Protein AF-A0A812SU35-F1 (afdb_monomer_lite)

Radius of gyration: 17.29 Å; chains: 1; bounding box: 35×30×49 Å

Structure (mmCIF, N/CA/C/O backbone):
data_AF-A0A812SU35-F1
#
_entry.id   AF-A0A812SU35-F1
#
loop_
_atom_site.group_PDB
_atom_site.id
_atom_site.type_symbol
_atom_site.label_atom_id
_atom_site.label_alt_id
_atom_site.label_comp_id
_atom_site.label_asym_id
_atom_site.label_entity_id
_atom_site.label_seq_id
_atom_site.pdbx_PDB_ins_code
_atom_site.Cartn_x
_atom_site.Cartn_y
_atom_site.Cartn_z
_atom_site.occupancy
_atom_site.B_iso_or_equiv
_atom_site.auth_seq_id
_atom_site.auth_comp_id
_atom_site.auth_asym_id
_atom_site.auth_atom_id
_atom_site.pdbx_PDB_model_num
ATOM 1 N N . MET A 1 1 ? 8.365 11.065 6.608 1.00 73.19 1 MET A N 1
ATOM 2 C CA . MET A 1 1 ? 7.069 11.215 5.899 1.00 73.19 1 MET A CA 1
ATOM 3 C C . MET A 1 1 ? 6.123 10.047 6.189 1.00 73.19 1 MET A C 1
ATOM 5 O O . MET A 1 1 ? 5.014 10.300 6.638 1.00 73.19 1 MET A O 1
ATOM 9 N N . LEU A 1 2 ? 6.554 8.788 6.020 1.00 82.56 2 LEU A N 1
ATOM 10 C CA . LEU A 1 2 ? 5.723 7.602 6.292 1.00 82.56 2 LEU A CA 1
ATOM 11 C C . LEU A 1 2 ? 5.254 7.487 7.757 1.00 82.56 2 LEU A C 1
ATOM 13 O O . LEU A 1 2 ? 4.087 7.204 7.999 1.00 82.56 2 LEU A O 1
ATOM 17 N N . ASP A 1 3 ? 6.120 7.783 8.733 1.00 84.38 3 ASP A N 1
ATOM 18 C CA . ASP A 1 3 ? 5.733 7.778 10.155 1.00 84.38 3 ASP A CA 1
ATOM 19 C C . ASP A 1 3 ? 4.624 8.795 10.465 1.00 84.38 3 ASP A C 1
ATOM 21 O O . ASP A 1 3 ? 3.678 8.484 11.184 1.00 84.38 3 ASP A O 1
ATOM 25 N N . ALA A 1 4 ? 4.710 9.995 9.879 1.00 86.88 4 ALA A N 1
ATOM 26 C CA . ALA A 1 4 ? 3.697 11.035 10.037 1.00 86.88 4 ALA A CA 1
ATOM 27 C C . ALA A 1 4 ? 2.356 10.617 9.412 1.00 86.88 4 ALA A C 1
ATOM 29 O O . ALA A 1 4 ? 1.307 10.835 10.013 1.00 86.88 4 ALA A O 1
ATOM 30 N N . LEU A 1 5 ? 2.390 9.955 8.248 1.00 87.06 5 LEU A N 1
ATOM 31 C CA . LEU A 1 5 ? 1.199 9.380 7.621 1.00 87.06 5 LEU A CA 1
ATOM 32 C C . LEU A 1 5 ? 0.553 8.322 8.529 1.00 87.06 5 LEU A C 1
ATOM 34 O O . LEU A 1 5 ? -0.646 8.387 8.786 1.00 87.06 5 LEU A O 1
ATOM 38 N N . ILE A 1 6 ? 1.344 7.389 9.065 1.00 87.62 6 ILE A N 1
ATOM 39 C CA . ILE A 1 6 ? 0.858 6.329 9.962 1.00 87.62 6 ILE A CA 1
ATOM 40 C C . ILE A 1 6 ? 0.259 6.918 11.243 1.00 87.62 6 ILE A C 1
ATOM 42 O O . ILE A 1 6 ? -0.819 6.498 11.666 1.00 87.62 6 ILE A O 1
ATOM 46 N N . ALA A 1 7 ? 0.918 7.906 11.850 1.00 89.12 7 ALA A N 1
ATOM 47 C CA . ALA A 1 7 ? 0.398 8.596 13.028 1.00 89.12 7 ALA A CA 1
ATOM 48 C C . ALA A 1 7 ? -0.930 9.318 12.728 1.00 89.12 7 ALA A C 1
ATOM 50 O O . ALA A 1 7 ? -1.885 9.218 13.507 1.00 89.12 7 ALA A O 1
ATOM 51 N N . GLY A 1 8 ? -1.018 9.982 11.571 1.00 90.38 8 GLY A N 1
ATOM 52 C CA . GLY A 1 8 ? -2.235 10.641 11.101 1.00 90.38 8 GLY A CA 1
ATOM 53 C C . GLY A 1 8 ? -3.391 9.663 10.892 1.00 90.38 8 GLY A C 1
ATOM 54 O O . GLY A 1 8 ? -4.500 9.923 11.352 1.00 90.38 8 GLY A O 1
ATOM 55 N N . ILE A 1 9 ? -3.129 8.506 10.278 1.00 89.69 9 ILE A N 1
ATOM 56 C CA . ILE A 1 9 ? -4.130 7.449 10.069 1.00 89.69 9 ILE A CA 1
ATOM 57 C C . ILE A 1 9 ? -4.641 6.907 11.395 1.00 89.69 9 ILE A C 1
ATOM 59 O O . ILE A 1 9 ? -5.850 6.800 11.571 1.00 89.69 9 ILE A O 1
ATOM 63 N N . LYS A 1 10 ? -3.743 6.590 12.335 1.00 88.81 10 LYS A N 1
ATOM 64 C CA . LYS A 1 10 ? -4.141 6.106 13.663 1.00 88.81 10 LYS A CA 1
ATOM 65 C C . LYS A 1 10 ? -5.061 7.107 14.351 1.00 88.81 10 LYS A C 1
ATOM 67 O O . LYS A 1 10 ? -6.135 6.731 14.796 1.00 88.81 10 LYS A O 1
ATOM 72 N N . THR A 1 11 ? -4.675 8.382 14.340 1.00 93.19 11 THR A N 1
ATOM 73 C CA . THR A 1 11 ? -5.487 9.471 14.902 1.00 93.19 11 THR A CA 1
ATOM 74 C C . THR A 1 11 ? -6.846 9.584 14.212 1.00 93.19 11 THR A C 1
ATOM 76 O O . THR A 1 11 ? -7.864 9.790 14.865 1.00 93.19 11 THR A O 1
ATOM 79 N N . TYR A 1 12 ? -6.883 9.461 12.885 1.00 92.19 12 TYR A N 1
ATOM 80 C CA . TYR A 1 12 ? -8.120 9.531 12.115 1.00 92.19 12 TYR A CA 1
ATOM 81 C C . TYR A 1 12 ? -9.059 8.357 12.420 1.00 92.19 12 TYR A C 1
ATOM 83 O O . TYR A 1 12 ? -10.241 8.572 12.674 1.00 92.19 12 TYR A O 1
ATOM 91 N N . LEU A 1 13 ? -8.536 7.129 12.433 1.00 91.81 13 LEU A N 1
ATOM 92 C CA . LEU A 1 13 ? -9.316 5.930 12.735 1.00 91.81 13 LEU A CA 1
ATOM 93 C C . LEU A 1 13 ? -9.845 5.957 14.169 1.00 91.81 13 LEU A C 1
ATOM 95 O O . LEU A 1 13 ? -11.014 5.655 14.385 1.00 91.81 13 LEU A O 1
ATOM 99 N N . ASP A 1 14 ? -9.018 6.371 15.126 1.00 92.75 14 ASP A N 1
ATOM 100 C CA . ASP A 1 14 ? -9.413 6.501 16.529 1.00 92.75 14 ASP A CA 1
ATOM 101 C C . ASP A 1 14 ? -10.564 7.504 16.693 1.00 92.75 14 ASP A C 1
ATOM 103 O O . ASP A 1 14 ? -11.567 7.211 17.334 1.00 92.75 14 ASP A O 1
ATOM 107 N N . ARG A 1 15 ? -10.511 8.643 15.992 1.00 93.88 15 ARG A N 1
ATOM 108 C CA . ARG A 1 15 ? -11.616 9.620 15.981 1.00 93.88 15 ARG A CA 1
ATOM 109 C C . ARG A 1 15 ? -12.903 9.089 15.353 1.00 93.88 15 ARG A C 1
ATOM 111 O O . ARG A 1 15 ? -13.982 9.495 15.769 1.00 93.88 15 ARG A O 1
ATOM 118 N N . MET A 1 16 ? -12.798 8.247 14.327 1.00 93.12 16 MET A N 1
ATOM 119 C CA . MET A 1 16 ? -13.957 7.737 13.587 1.00 93.12 16 MET A CA 1
ATOM 120 C C . MET A 1 16 ? -14.639 6.559 14.285 1.00 93.12 16 MET A C 1
ATOM 122 O O . MET A 1 16 ? -15.860 6.443 14.227 1.00 93.12 16 MET A O 1
ATOM 126 N N . PHE A 1 17 ? -13.858 5.674 14.904 1.00 91.94 17 PHE A N 1
ATOM 127 C CA . PHE A 1 17 ? -14.343 4.399 15.439 1.00 91.94 17 PHE A CA 1
ATOM 128 C C . PHE A 1 17 ? -14.254 4.307 16.968 1.00 91.94 17 PHE A C 1
ATOM 130 O O . PHE A 1 17 ? -14.952 3.483 17.558 1.00 91.94 17 PHE A O 1
ATOM 137 N N . GLY A 1 18 ? -13.438 5.142 17.619 1.00 91.44 18 GLY A N 1
ATOM 138 C CA . GLY A 1 18 ? -13.261 5.161 19.072 1.00 91.44 18 GLY A CA 1
ATOM 139 C C . GLY A 1 18 ? -12.939 3.778 19.634 1.00 91.44 18 GLY A C 1
ATOM 140 O O . GLY A 1 18 ? -12.128 3.035 19.083 1.00 91.44 18 GLY A O 1
ATOM 141 N N . GLU A 1 19 ? -13.643 3.395 20.698 1.00 90.19 19 GLU A N 1
ATOM 142 C CA . GLU A 1 19 ? -13.477 2.094 21.361 1.00 90.19 19 GLU A CA 1
ATOM 143 C C . GLU A 1 19 ? -13.714 0.897 20.426 1.00 90.19 19 GLU A C 1
ATOM 145 O O . GLU A 1 19 ? -13.082 -0.149 20.589 1.00 90.19 19 GLU A O 1
ATOM 150 N N . ALA A 1 20 ? -14.559 1.046 19.397 1.00 89.12 20 ALA A N 1
ATOM 151 C CA . ALA A 1 20 ? -14.819 -0.026 18.437 1.00 89.12 20 ALA A CA 1
ATOM 152 C C . ALA A 1 20 ? -13.584 -0.366 17.585 1.00 89.12 20 ALA A C 1
ATOM 154 O O . ALA A 1 20 ? -13.499 -1.470 17.045 1.00 89.12 20 ALA A O 1
ATOM 155 N N . LEU A 1 21 ? -12.607 0.5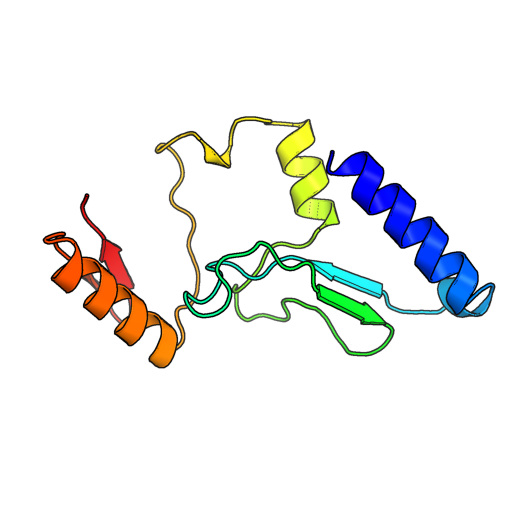45 17.488 1.00 90.56 21 LEU A N 1
ATOM 156 C CA . LEU A 1 21 ? -11.364 0.303 16.761 1.00 90.56 21 LEU A CA 1
ATO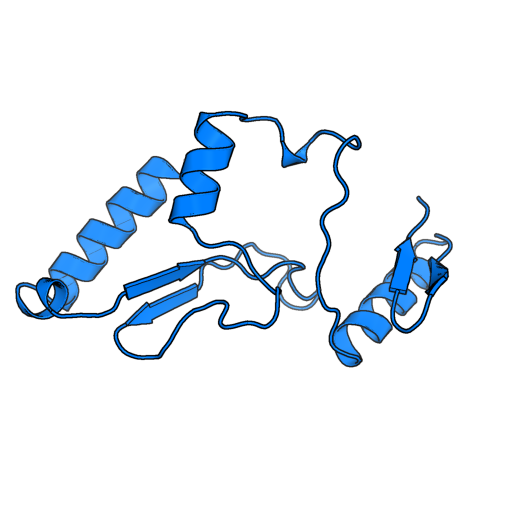M 157 C C . LEU A 1 21 ? -10.534 -0.819 17.393 1.00 90.56 21 LEU A C 1
ATOM 159 O O . LEU A 1 21 ? -9.896 -1.575 16.668 1.00 90.56 21 LEU A O 1
ATOM 163 N N . ALA A 1 22 ? -10.558 -0.954 18.723 1.00 87.75 22 ALA A N 1
ATOM 164 C CA . ALA A 1 22 ? -9.760 -1.953 19.438 1.00 87.75 22 ALA A CA 1
ATOM 165 C C . ALA A 1 22 ? -10.162 -3.395 19.085 1.00 87.75 22 ALA A C 1
ATOM 167 O O . ALA A 1 22 ? -9.324 -4.294 19.097 1.00 87.75 22 ALA A O 1
ATOM 168 N N . ALA A 1 23 ? -11.436 -3.605 18.747 1.00 88.94 23 ALA A N 1
ATOM 169 C CA . ALA A 1 23 ? -11.962 -4.889 18.292 1.00 88.94 23 ALA A CA 1
ATOM 170 C C . ALA A 1 23 ? -11.963 -5.030 16.758 1.00 88.94 23 ALA A C 1
ATOM 172 O O . ALA A 1 23 ? -12.336 -6.082 16.239 1.00 88.94 23 ALA A O 1
ATOM 173 N N . ALA A 1 24 ? -11.586 -3.981 16.021 1.00 88.75 24 ALA A N 1
ATOM 174 C CA . ALA A 1 24 ? -11.648 -3.975 14.570 1.00 88.75 24 ALA A CA 1
ATOM 175 C C . ALA A 1 24 ? -10.397 -4.596 13.938 1.00 88.75 24 ALA A C 1
ATOM 177 O O . ALA A 1 24 ? -9.260 -4.327 14.328 1.00 88.75 24 ALA A O 1
ATOM 178 N N . HIS A 1 25 ? -10.607 -5.369 12.877 1.00 89.62 25 HIS A N 1
ATOM 179 C CA . HIS A 1 25 ? -9.529 -5.814 12.009 1.00 89.62 25 HIS A CA 1
ATOM 180 C C . HIS A 1 25 ? -9.197 -4.708 11.002 1.00 89.62 25 HIS A C 1
ATOM 182 O O . HIS A 1 25 ? -9.979 -4.446 10.082 1.00 89.62 25 HIS A O 1
ATOM 188 N N . VAL A 1 26 ? -8.043 -4.060 11.175 1.00 88.12 26 VAL A N 1
ATOM 189 C CA . VAL A 1 26 ? -7.564 -2.993 10.289 1.00 88.12 26 VAL A CA 1
ATOM 190 C C . VAL A 1 26 ? -6.431 -3.511 9.413 1.00 88.12 26 VAL A C 1
ATOM 192 O O . VAL A 1 26 ? -5.388 -3.917 9.916 1.00 88.12 26 VAL A O 1
ATOM 195 N N . SER A 1 27 ? -6.617 -3.424 8.099 1.00 88.38 27 SER A N 1
ATOM 196 C CA . SER A 1 27 ? -5.607 -3.764 7.097 1.00 88.38 27 SER A CA 1
ATOM 197 C C . SER A 1 27 ? -5.297 -2.538 6.251 1.00 88.38 27 SER A C 1
ATOM 199 O O . SER A 1 27 ? -6.213 -1.844 5.802 1.00 88.38 27 SER A O 1
ATOM 201 N N . ALA A 1 28 ? -4.018 -2.237 6.038 1.00 89.00 28 ALA A N 1
ATOM 202 C CA . ALA A 1 28 ? -3.602 -1.068 5.275 1.00 89.00 28 ALA A CA 1
ATOM 203 C C . ALA A 1 28 ? -2.395 -1.388 4.396 1.00 89.00 28 ALA A C 1
ATOM 205 O O . ALA A 1 28 ? -1.450 -2.039 4.835 1.00 89.00 28 ALA A O 1
ATOM 206 N N . GLY A 1 29 ? -2.394 -0.899 3.160 1.00 88.50 29 GLY A N 1
ATOM 207 C CA . GLY A 1 29 ? -1.299 -1.176 2.240 1.00 88.50 29 GLY A CA 1
ATOM 208 C C . GLY A 1 29 ? -1.407 -0.448 0.912 1.00 88.50 29 GLY A C 1
ATOM 209 O O . GLY A 1 29 ? -2.381 0.254 0.627 1.00 88.50 29 GLY A O 1
ATOM 210 N N . PHE A 1 30 ? -0.376 -0.630 0.099 1.00 83.94 30 PHE A N 1
ATOM 211 C CA . PHE A 1 30 ? -0.273 -0.064 -1.240 1.00 83.94 30 PHE A CA 1
ATOM 212 C C . PHE A 1 30 ? -0.337 -1.176 -2.276 1.00 83.94 30 PHE A C 1
ATOM 214 O O . PHE A 1 30 ? 0.291 -2.218 -2.104 1.00 83.94 30 PHE A O 1
ATOM 221 N N . HIS A 1 31 ? -1.026 -0.944 -3.389 1.00 79.81 31 HIS A N 1
ATOM 222 C CA . HIS A 1 31 ? -0.938 -1.852 -4.527 1.00 79.81 31 HIS A CA 1
ATOM 223 C C . HIS A 1 31 ? 0.349 -1.607 -5.312 1.00 79.81 31 HIS A C 1
ATOM 225 O O . HIS A 1 31 ? 0.661 -0.470 -5.666 1.00 79.81 31 HIS A O 1
ATOM 231 N N . TYR A 1 32 ? 1.042 -2.691 -5.654 1.00 75.06 32 TYR A N 1
ATOM 232 C CA . TYR A 1 32 ? 2.161 -2.673 -6.586 1.00 75.06 32 TYR A CA 1
ATOM 233 C C . TYR A 1 32 ? 1.948 -3.719 -7.699 1.00 75.06 32 TYR A C 1
ATOM 235 O O . TYR A 1 32 ? 1.534 -4.839 -7.393 1.00 75.06 32 TYR A O 1
ATOM 243 N N . PRO A 1 33 ? 2.194 -3.372 -8.978 1.00 71.44 33 PRO A N 1
ATOM 244 C CA . PRO A 1 33 ? 2.398 -2.016 -9.473 1.00 71.44 33 PRO A CA 1
ATOM 245 C C . PRO A 1 33 ? 1.086 -1.226 -9.422 1.00 71.44 33 PRO A C 1
ATOM 247 O O . PRO A 1 33 ? -0.019 -1.776 -9.567 1.00 71.44 33 PRO A O 1
ATOM 250 N N . VAL A 1 34 ? 1.216 0.088 -9.246 1.00 71.06 34 VAL A N 1
ATOM 251 C CA . VAL A 1 34 ? 0.084 1.004 -9.377 1.00 71.06 34 VAL A CA 1
ATOM 252 C C . VAL A 1 34 ? -0.367 0.989 -10.840 1.00 71.06 34 VAL A C 1
ATOM 254 O O . VAL A 1 34 ? 0.453 1.007 -11.758 1.00 71.06 34 VAL A O 1
ATOM 257 N N . ARG A 1 35 ? -1.680 0.883 -11.086 1.00 68.25 35 ARG A N 1
ATOM 258 C CA . ARG A 1 35 ? -2.189 0.887 -12.467 1.00 68.25 35 ARG A CA 1
ATOM 259 C C . ARG A 1 35 ? -1.876 2.244 -13.110 1.00 68.25 35 ARG A C 1
ATOM 261 O O . ARG A 1 35 ? -2.074 3.252 -12.443 1.00 68.25 35 ARG A O 1
ATOM 268 N N . PRO A 1 36 ? -1.540 2.301 -14.411 1.00 61.22 36 PRO A N 1
ATOM 269 C CA . PRO A 1 36 ? -1.243 3.567 -15.091 1.00 61.22 36 PRO A CA 1
ATOM 270 C C . PRO A 1 36 ? -2.356 4.625 -15.011 1.00 61.22 36 PRO A C 1
ATOM 272 O O . PRO A 1 36 ? -2.087 5.812 -15.126 1.00 61.22 36 PRO A O 1
ATOM 275 N N . GLN A 1 37 ? -3.609 4.199 -14.815 1.00 61.72 37 GLN A N 1
ATOM 276 C CA . GLN A 1 37 ? -4.777 5.079 -14.650 1.00 61.72 37 GLN A CA 1
ATOM 277 C C . GLN A 1 37 ? -4.754 5.875 -13.338 1.00 61.72 37 GLN A C 1
ATOM 279 O O . GLN A 1 37 ? -5.422 6.897 -13.224 1.00 61.72 37 GLN A O 1
ATOM 284 N N . TYR A 1 38 ? -4.001 5.390 -12.356 1.00 65.31 38 TYR A N 1
ATOM 285 C CA . TYR A 1 38 ? -3.813 5.998 -11.054 1.00 65.31 38 TYR A CA 1
ATOM 286 C C . TYR A 1 38 ? -2.334 6.377 -10.966 1.00 65.31 38 TYR A C 1
ATOM 288 O O . TYR A 1 38 ? -1.520 5.643 -10.425 1.00 65.31 38 TYR A O 1
ATOM 296 N N . SER A 1 39 ? -1.935 7.489 -11.577 1.00 59.41 39 SER A N 1
ATOM 297 C CA . SER A 1 39 ? -0.529 7.927 -11.604 1.00 59.41 39 SER A CA 1
ATOM 298 C C . SER A 1 39 ? -0.048 8.508 -10.264 1.00 59.41 39 SER A C 1
ATOM 300 O O . SER A 1 39 ? 0.905 9.282 -10.223 1.00 59.41 39 SER A O 1
ATOM 302 N N . THR A 1 40 ? -0.718 8.171 -9.164 1.00 73.75 40 THR A N 1
ATOM 303 C CA . THR A 1 40 ? -0.437 8.643 -7.811 1.00 73.75 40 THR A CA 1
ATOM 304 C C . THR A 1 40 ? -0.426 7.469 -6.838 1.00 73.75 40 THR A C 1
ATOM 306 O O . THR A 1 40 ? -1.110 6.462 -7.016 1.00 73.75 40 THR A O 1
ATOM 309 N N . LEU A 1 41 ? 0.399 7.574 -5.797 1.00 78.25 41 LEU A N 1
ATOM 310 C CA . LEU A 1 41 ? 0.459 6.567 -4.746 1.00 78.25 41 LEU A CA 1
ATOM 311 C C . LEU A 1 41 ? -0.842 6.605 -3.931 1.00 78.25 41 LEU A C 1
ATOM 313 O O . LEU A 1 41 ? -1.165 7.625 -3.323 1.00 78.25 41 LEU A O 1
ATOM 317 N N . HIS A 1 42 ? -1.565 5.487 -3.891 1.00 83.50 42 HIS A N 1
ATOM 318 C CA . HIS A 1 42 ? -2.800 5.354 -3.121 1.00 83.50 42 HIS A CA 1
ATOM 319 C C . HIS A 1 42 ? -2.618 4.368 -1.976 1.00 83.50 42 HIS A C 1
ATOM 321 O O . HIS A 1 42 ? -2.326 3.193 -2.202 1.00 83.50 42 HIS A O 1
ATOM 327 N N . LEU A 1 43 ? -2.845 4.843 -0.754 1.00 87.19 43 LEU A N 1
ATOM 328 C CA . LEU A 1 43 ? -2.993 3.976 0.403 1.00 87.19 43 LEU A CA 1
ATOM 329 C C . LEU A 1 43 ? -4.431 3.458 0.463 1.00 87.19 43 LEU A C 1
ATOM 331 O O . LEU A 1 43 ? -5.372 4.251 0.525 1.00 87.19 43 LEU A O 1
ATOM 335 N N . GLN A 1 44 ? -4.597 2.139 0.500 1.00 87.88 44 GLN A N 1
ATOM 336 C CA . GLN A 1 44 ? -5.876 1.524 0.826 1.00 87.88 44 GLN A CA 1
ATOM 337 C C . GLN A 1 44 ? -5.904 1.175 2.315 1.00 87.88 44 GLN A C 1
ATOM 339 O O . GLN A 1 44 ? -4.943 0.618 2.840 1.00 87.88 44 GLN A O 1
ATOM 344 N N . ILE A 1 45 ? -7.015 1.490 2.981 1.00 89.62 45 ILE A N 1
ATOM 345 C CA . ILE A 1 45 ? -7.296 1.106 4.367 1.00 89.62 45 ILE A CA 1
ATOM 346 C C . ILE A 1 45 ? -8.626 0.356 4.367 1.00 89.62 45 ILE A C 1
ATOM 348 O O . ILE A 1 45 ? -9.600 0.812 3.766 1.00 89.62 45 ILE A O 1
ATOM 352 N N . ARG A 1 46 ? -8.661 -0.800 5.022 1.00 89.25 46 ARG A N 1
ATOM 353 C CA . ARG A 1 46 ? -9.842 -1.647 5.190 1.00 89.25 46 ARG A CA 1
ATOM 354 C C . ARG A 1 46 ? -10.072 -1.890 6.671 1.00 89.25 46 ARG A C 1
ATOM 356 O O . ARG A 1 46 ? -9.132 -2.188 7.399 1.00 89.25 46 ARG A O 1
ATOM 363 N N . VAL A 1 47 ? -11.326 -1.784 7.092 1.00 89.56 47 VAL A N 1
ATOM 364 C CA . VAL A 1 47 ? -11.767 -2.053 8.464 1.00 89.56 47 VAL A CA 1
ATOM 365 C C . VAL A 1 47 ? -12.842 -3.127 8.380 1.00 89.56 47 VAL A C 1
ATOM 367 O O . VAL A 1 47 ? -13.851 -2.919 7.711 1.00 89.56 47 VAL A O 1
ATOM 370 N N . ASN A 1 48 ? -12.602 -4.291 8.986 1.00 89.50 48 ASN A N 1
ATOM 371 C CA . ASN A 1 48 ? -13.504 -5.453 8.959 1.00 89.50 48 ASN A CA 1
ATOM 372 C C . ASN A 1 48 ? -13.911 -5.919 7.540 1.00 89.50 48 ASN A C 1
ATOM 374 O O . ASN A 1 48 ? -14.961 -6.525 7.357 1.00 89.50 48 ASN A O 1
ATOM 378 N N . ALA A 1 49 ? -13.078 -5.644 6.529 1.00 87.69 49 ALA A N 1
ATOM 379 C CA . ALA A 1 49 ? -13.377 -5.883 5.110 1.00 87.69 49 ALA A CA 1
ATOM 380 C C . ALA A 1 49 ? -12.298 -6.731 4.401 1.00 87.69 49 ALA A C 1
ATOM 382 O O . ALA A 1 49 ? -12.022 -6.559 3.209 1.00 87.69 49 ALA A O 1
ATOM 383 N N . GLY A 1 50 ? -11.663 -7.632 5.158 1.00 84.62 50 GLY A N 1
ATOM 384 C CA . GLY A 1 50 ? -10.527 -8.433 4.702 1.00 84.62 50 GLY A CA 1
ATOM 385 C C . GLY A 1 50 ? -9.261 -7.607 4.463 1.00 84.62 50 GLY A C 1
ATOM 386 O O . GLY A 1 50 ? -9.234 -6.393 4.687 1.00 84.62 50 GLY A O 1
ATOM 387 N N . ASP A 1 51 ? -8.203 -8.276 4.010 1.00 83.12 51 ASP A N 1
ATOM 388 C CA . ASP A 1 51 ? -6.909 -7.636 3.800 1.00 83.12 51 ASP A CA 1
ATOM 389 C C . ASP A 1 51 ? -6.821 -6.852 2.493 1.00 83.12 51 ASP A C 1
ATOM 391 O O . ASP A 1 51 ? -7.506 -7.147 1.513 1.00 83.12 51 ASP A O 1
ATOM 395 N N . VAL A 1 52 ? -5.954 -5.837 2.470 1.00 74.62 52 VAL A N 1
ATOM 396 C CA . VAL A 1 52 ? -5.623 -5.085 1.246 1.00 74.62 52 VAL A CA 1
ATOM 397 C C . VAL A 1 52 ? -4.851 -5.960 0.246 1.00 74.62 52 VAL A C 1
ATOM 399 O O . VAL A 1 52 ? -4.895 -5.689 -0.946 1.00 74.62 52 VAL A O 1
ATOM 402 N N . CYS A 1 53 ? -4.204 -7.041 0.700 1.00 69.81 53 CYS A N 1
ATOM 403 C CA . CYS A 1 53 ? -3.402 -7.943 -0.139 1.00 69.81 53 CYS A CA 1
ATOM 404 C C . CYS A 1 53 ? -3.584 -9.434 0.237 1.00 69.81 53 CYS A C 1
ATOM 406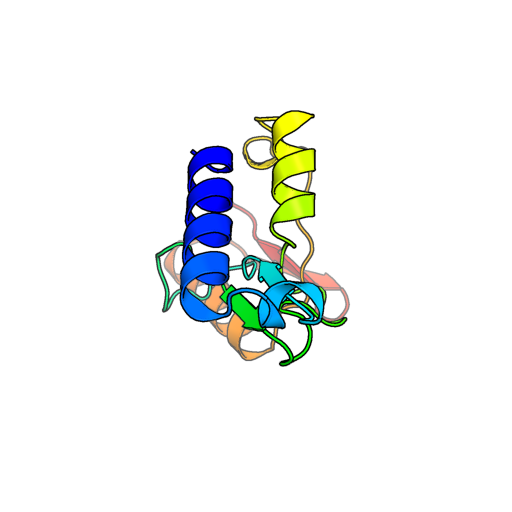 O O . CYS A 1 53 ? -2.600 -10.088 0.597 1.00 69.81 53 CYS A O 1
ATOM 408 N N . PRO A 1 54 ? -4.800 -10.008 0.212 1.00 61.81 54 PRO A N 1
ATOM 409 C CA . PRO A 1 54 ? -4.993 -11.389 0.626 1.00 61.81 54 PRO A CA 1
ATOM 410 C C . PRO A 1 54 ? -4.530 -12.324 -0.498 1.00 61.81 54 PRO A C 1
ATOM 412 O O . PRO A 1 54 ? -5.206 -12.469 -1.508 1.00 61.81 54 PRO A O 1
ATOM 415 N N . GLY A 1 55 ? -3.356 -12.937 -0.348 1.00 58.47 55 GLY A N 1
ATOM 416 C CA . GLY A 1 55 ? -2.891 -14.047 -1.194 1.00 58.47 55 GLY A CA 1
ATOM 417 C C . GLY A 1 55 ? -2.457 -13.720 -2.632 1.00 58.47 55 GLY A C 1
ATOM 418 O O . GLY A 1 55 ? -1.743 -14.522 -3.216 1.00 58.47 55 GLY A O 1
ATOM 419 N N . GLU A 1 56 ? -2.805 -12.562 -3.200 1.00 52.75 56 GLU A N 1
ATOM 420 C CA . GLU A 1 56 ? -2.555 -12.249 -4.626 1.00 52.75 56 GLU A CA 1
ATOM 421 C C . GLU A 1 56 ? -1.146 -11.702 -4.940 1.00 52.75 56 GLU A C 1
ATOM 423 O O . GLU A 1 56 ? -0.870 -11.297 -6.067 1.00 52.75 56 GLU A O 1
ATOM 428 N N . GLY A 1 57 ? -0.255 -11.580 -3.948 1.00 60.84 57 GLY A N 1
ATOM 429 C CA . GLY A 1 57 ? 1.090 -11.007 -4.144 1.00 60.84 57 GLY A CA 1
ATOM 430 C C . GLY A 1 57 ? 1.097 -9.554 -4.653 1.00 60.84 57 GLY A C 1
ATOM 431 O O . GLY A 1 57 ? 2.147 -9.017 -4.999 1.00 60.84 57 GLY A O 1
ATOM 432 N N . ARG A 1 58 ? -0.074 -8.906 -4.710 1.00 63.81 58 ARG A N 1
ATOM 433 C CA . ARG A 1 58 ? -0.281 -7.598 -5.327 1.00 63.81 58 ARG A CA 1
ATOM 434 C C . ARG A 1 58 ? -0.476 -6.518 -4.277 1.00 63.81 58 ARG A C 1
ATOM 436 O O . ARG A 1 58 ? -1.511 -5.863 -4.205 1.00 63.81 58 ARG A O 1
ATOM 443 N N . GLY A 1 59 ? 0.563 -6.309 -3.489 1.00 67.06 59 GLY A N 1
ATOM 444 C CA . GLY A 1 59 ? 0.683 -5.122 -2.668 1.00 67.06 59 GLY A CA 1
ATOM 445 C C . GLY A 1 59 ? 1.582 -5.309 -1.464 1.00 67.06 59 GLY A C 1
ATOM 446 O O . GLY A 1 59 ? 2.050 -6.404 -1.155 1.00 67.06 59 GLY A O 1
ATOM 447 N N . VAL A 1 60 ? 1.867 -4.185 -0.825 1.00 72.19 60 VAL A N 1
ATOM 448 C CA . VAL A 1 60 ? 2.795 -4.091 0.289 1.00 72.19 60 VAL A CA 1
ATOM 449 C C . VAL A 1 60 ? 2.023 -3.586 1.494 1.00 72.19 60 VAL A C 1
ATOM 451 O O . VAL A 1 60 ? 1.466 -2.486 1.470 1.00 72.19 60 VAL A O 1
ATOM 454 N N . ASP A 1 61 ? 1.988 -4.408 2.541 1.00 82.94 61 ASP A N 1
ATOM 455 C CA . ASP A 1 61 ? 1.452 -4.019 3.842 1.00 82.94 61 ASP A CA 1
ATOM 456 C C . ASP A 1 61 ? 2.194 -2.784 4.376 1.00 82.94 61 ASP A C 1
ATOM 458 O O . ASP A 1 61 ? 3.427 -2.712 4.338 1.00 82.94 61 ASP A O 1
ATOM 462 N N . LEU A 1 62 ? 1.431 -1.808 4.868 1.00 85.56 62 LEU A N 1
ATOM 463 C CA . LEU A 1 62 ? 1.939 -0.505 5.297 1.00 85.56 62 LEU A CA 1
ATOM 464 C C . LEU A 1 62 ? 2.962 -0.628 6.435 1.00 85.56 62 LEU A C 1
ATOM 466 O O . LEU A 1 62 ? 3.969 0.085 6.441 1.00 85.56 62 LEU A O 1
ATOM 470 N N . PHE A 1 63 ? 2.724 -1.525 7.392 1.00 79.38 63 PHE A N 1
ATOM 471 C CA . PHE A 1 63 ? 3.588 -1.689 8.561 1.00 79.38 63 PHE A CA 1
ATOM 472 C C . PHE A 1 63 ? 4.860 -2.465 8.211 1.00 79.38 63 PHE A C 1
ATOM 474 O O . PHE A 1 63 ? 5.952 -2.099 8.652 1.00 79.38 63 PHE A O 1
ATOM 481 N N . ARG A 1 64 ? 4.758 -3.480 7.347 1.00 81.75 64 ARG A N 1
ATOM 482 C CA . ARG A 1 64 ? 5.931 -4.161 6.776 1.00 81.75 64 ARG A CA 1
ATOM 483 C C . ARG A 1 64 ? 6.789 -3.203 5.954 1.00 81.75 64 ARG A C 1
ATOM 485 O O . ARG A 1 64 ? 8.009 -3.215 6.108 1.00 81.75 64 ARG A O 1
ATOM 492 N N . LEU A 1 65 ? 6.167 -2.347 5.140 1.00 83.50 65 LEU A N 1
ATOM 493 C CA . LEU A 1 65 ? 6.867 -1.313 4.376 1.00 83.50 65 LEU A CA 1
ATOM 494 C C . LEU A 1 65 ? 7.612 -0.344 5.299 1.00 83.50 65 LEU A C 1
ATOM 496 O O . LEU A 1 65 ? 8.776 -0.040 5.054 1.00 83.50 65 LEU A O 1
ATOM 500 N N . GLN A 1 66 ? 6.964 0.106 6.378 1.00 87.31 66 GLN A N 1
ATOM 501 C CA . GLN A 1 66 ? 7.587 0.980 7.371 1.00 87.31 66 GLN A CA 1
ATOM 502 C C . GLN A 1 66 ? 8.826 0.333 7.995 1.00 87.31 66 GLN A C 1
ATOM 504 O O . GLN A 1 66 ? 9.868 0.978 8.079 1.00 87.31 66 GLN A O 1
ATOM 509 N N . ASN A 1 67 ? 8.729 -0.931 8.410 1.00 85.75 67 ASN A N 1
ATOM 510 C CA . ASN A 1 67 ? 9.860 -1.639 9.004 1.00 85.75 67 ASN A CA 1
ATOM 511 C C . ASN A 1 67 ? 11.007 -1.815 8.004 1.00 85.75 67 ASN A C 1
ATOM 513 O O . ASN A 1 67 ? 12.152 -1.541 8.357 1.00 85.75 67 ASN A O 1
ATOM 517 N N . ARG A 1 68 ? 10.700 -2.183 6.752 1.00 85.00 68 ARG A N 1
ATOM 518 C CA . ARG A 1 68 ? 11.707 -2.339 5.693 1.00 85.00 68 ARG A CA 1
ATOM 519 C C . ARG A 1 68 ? 12.429 -1.027 5.388 1.00 85.00 68 ARG A C 1
ATOM 521 O O . ARG A 1 68 ? 13.650 -1.015 5.333 1.00 85.00 68 ARG A O 1
ATOM 528 N N . LEU A 1 69 ? 11.696 0.079 5.265 1.00 86.44 69 LEU A N 1
ATOM 529 C CA . LEU A 1 69 ? 12.286 1.401 5.024 1.00 86.44 69 LEU A CA 1
ATOM 530 C C . LEU A 1 69 ? 13.083 1.933 6.221 1.00 86.44 69 LEU A C 1
ATOM 532 O O . LEU A 1 69 ? 14.008 2.716 6.035 1.00 86.44 69 LEU A O 1
ATOM 536 N N . LYS A 1 70 ? 12.741 1.526 7.450 1.00 88.50 70 LYS A N 1
ATOM 537 C CA . LYS A 1 70 ? 13.538 1.849 8.643 1.00 88.50 70 LYS A CA 1
ATOM 538 C C . LYS A 1 70 ? 14.856 1.085 8.676 1.00 88.50 70 LYS A C 1
ATOM 540 O O . LYS A 1 70 ? 15.861 1.662 9.074 1.00 88.50 70 LYS A O 1
ATOM 545 N N . SER A 1 71 ? 14.847 -0.192 8.292 1.00 89.62 71 SER A N 1
ATOM 546 C CA . SER A 1 71 ? 16.073 -0.992 8.210 1.00 89.62 71 SER A CA 1
ATOM 547 C C . SER A 1 71 ? 16.931 -0.626 7.004 1.00 89.62 71 SER A C 1
ATOM 549 O O . SER A 1 71 ? 18.150 -0.716 7.081 1.00 89.62 71 SER A O 1
ATOM 551 N N . ASP A 1 72 ? 16.295 -0.232 5.901 1.00 88.25 72 ASP A N 1
ATOM 552 C CA . ASP A 1 72 ? 16.948 0.040 4.628 1.00 88.25 72 ASP A CA 1
ATOM 553 C C . ASP A 1 72 ? 16.194 1.130 3.838 1.00 88.25 72 ASP A C 1
ATOM 555 O O . ASP A 1 72 ? 15.262 0.834 3.078 1.00 88.25 72 ASP A O 1
ATOM 559 N N . PRO A 1 73 ? 16.572 2.408 4.015 1.00 87.31 73 PRO A N 1
ATOM 560 C CA . PRO A 1 73 ? 15.912 3.536 3.358 1.00 87.31 73 PRO A CA 1
ATOM 561 C C . PRO A 1 73 ? 16.032 3.544 1.828 1.00 87.31 73 PRO A C 1
ATOM 563 O O . PRO A 1 73 ? 15.222 4.192 1.162 1.00 87.31 73 PRO A O 1
ATOM 566 N N . GLU A 1 74 ? 17.019 2.841 1.270 1.00 85.12 74 GLU A N 1
ATOM 567 C CA . GLU A 1 74 ? 17.339 2.860 -0.163 1.00 85.12 74 GLU A CA 1
ATOM 568 C C . GLU A 1 74 ? 16.895 1.585 -0.894 1.00 85.12 74 GLU A C 1
ATOM 570 O O . GLU A 1 74 ? 17.111 1.469 -2.098 1.00 85.12 74 GLU A O 1
ATOM 575 N N . CYS A 1 75 ? 16.206 0.656 -0.219 1.00 81.44 75 CYS A N 1
ATOM 576 C CA . CYS A 1 75 ? 15.819 -0.647 -0.783 1.00 81.44 75 CYS A CA 1
ATOM 577 C C . CYS A 1 75 ? 15.006 -0.598 -2.092 1.00 81.44 75 CYS A C 1
ATOM 579 O O . CYS A 1 75 ? 14.960 -1.592 -2.803 1.00 81.44 75 CYS A O 1
ATOM 581 N N . PHE A 1 76 ? 14.363 0.527 -2.423 1.00 78.31 76 PHE A N 1
ATOM 582 C CA . PHE A 1 76 ? 13.623 0.701 -3.684 1.00 78.31 76 PHE A CA 1
ATOM 583 C C . PHE A 1 76 ? 14.350 1.567 -4.724 1.00 78.31 76 PHE A C 1
ATOM 585 O O . PHE A 1 76 ? 13.792 1.822 -5.788 1.00 78.31 76 PHE A O 1
ATOM 592 N N . GLN A 1 77 ? 15.549 2.063 -4.407 1.00 76.25 77 GLN A N 1
ATOM 593 C CA . GLN A 1 77 ? 16.406 2.809 -5.337 1.00 76.25 77 GLN A CA 1
ATOM 594 C C . GLN A 1 77 ? 17.487 1.929 -5.967 1.00 76.25 77 GLN A C 1
ATOM 596 O O . GLN A 1 77 ? 18.077 2.317 -6.971 1.00 76.25 77 GLN A O 1
ATOM 601 N N . ARG A 1 78 ? 17.772 0.772 -5.365 1.00 74.25 78 ARG A N 1
ATOM 602 C CA . ARG A 1 78 ? 18.775 -0.162 -5.865 1.00 74.25 78 ARG A CA 1
ATOM 603 C C . ARG A 1 78 ? 18.159 -1.103 -6.900 1.00 74.25 78 ARG A C 1
ATOM 605 O O . ARG A 1 78 ? 17.076 -1.639 -6.691 1.00 74.25 78 ARG A O 1
ATOM 612 N N . ASP A 1 79 ? 18.897 -1.345 -7.980 1.00 67.25 79 ASP A N 1
ATOM 613 C CA . ASP A 1 79 ? 18.549 -2.329 -9.018 1.00 67.25 79 ASP A CA 1
ATOM 614 C C . ASP A 1 79 ? 18.944 -3.770 -8.628 1.00 67.25 79 ASP A C 1
ATOM 616 O O . ASP A 1 79 ? 18.817 -4.699 -9.427 1.00 67.25 79 ASP A O 1
ATOM 620 N N . ASP A 1 80 ? 19.457 -3.974 -7.409 1.00 66.56 80 ASP A N 1
ATOM 621 C CA . ASP A 1 80 ? 19.933 -5.272 -6.921 1.00 66.56 80 ASP A CA 1
ATOM 622 C C . ASP A 1 80 ? 18.798 -6.220 -6.498 1.00 66.56 80 ASP A C 1
ATOM 624 O O . ASP A 1 80 ? 19.001 -7.434 -6.436 1.00 66.56 80 ASP A O 1
ATOM 628 N N . GLU A 1 81 ? 17.587 -5.696 -6.289 1.00 60.66 81 GLU A N 1
ATOM 629 C CA . GLU A 1 81 ? 16.393 -6.477 -5.982 1.00 60.66 81 GLU A CA 1
ATOM 630 C C . GLU A 1 81 ? 15.265 -6.218 -6.990 1.00 60.66 81 GLU A C 1
ATOM 632 O O . GLU A 1 81 ? 14.706 -5.129 -7.099 1.00 60.66 81 GLU A O 1
ATOM 637 N N . THR A 1 82 ? 14.857 -7.267 -7.710 1.00 65.12 82 THR A N 1
ATOM 638 C CA . THR A 1 82 ? 13.671 -7.212 -8.575 1.00 65.12 82 THR A CA 1
ATOM 639 C C . THR A 1 82 ? 12.405 -7.454 -7.753 1.00 65.12 82 THR A C 1
ATOM 641 O O . THR A 1 82 ? 12.255 -8.498 -7.116 1.00 65.12 82 THR A O 1
ATOM 644 N N . LEU A 1 83 ? 11.453 -6.517 -7.790 1.00 66.44 83 LEU A N 1
ATOM 645 C CA . LEU A 1 83 ? 10.135 -6.705 -7.179 1.00 66.44 83 LEU A CA 1
ATOM 646 C C . LEU A 1 83 ? 9.264 -7.630 -8.041 1.00 66.44 83 LEU A C 1
ATOM 648 O O . LEU A 1 83 ? 8.923 -7.306 -9.179 1.00 66.44 83 LEU A O 1
ATOM 652 N N . PHE A 1 84 ? 8.852 -8.763 -7.474 1.00 65.25 84 PHE A N 1
ATOM 653 C CA . PHE A 1 84 ? 7.943 -9.711 -8.120 1.00 65.25 84 PHE A CA 1
ATOM 654 C C . PHE A 1 84 ? 6.487 -9.417 -7.751 1.00 65.25 84 PHE A C 1
ATOM 656 O O . PHE A 1 84 ? 6.175 -9.124 -6.598 1.00 65.25 84 PHE A O 1
ATOM 663 N N . TYR A 1 85 ? 5.587 -9.522 -8.727 1.00 66.12 85 TYR A N 1
ATOM 664 C CA . TYR A 1 85 ? 4.145 -9.395 -8.522 1.00 66.12 85 TYR A CA 1
ATOM 665 C C . TYR A 1 85 ? 3.383 -10.262 -9.522 1.00 66.12 85 TYR A C 1
ATOM 667 O O . TYR A 1 85 ? 3.827 -10.471 -10.654 1.00 66.12 85 TYR A O 1
ATOM 675 N N . GLU A 1 86 ? 2.193 -10.719 -9.136 1.00 64.00 86 GLU A N 1
ATOM 676 C CA . GLU A 1 86 ? 1.294 -11.391 -10.068 1.00 64.00 86 GLU A CA 1
ATOM 677 C C . GLU A 1 86 ? 0.544 -10.357 -10.914 1.00 64.00 86 GLU A C 1
ATOM 679 O O . GLU A 1 86 ? -0.341 -9.620 -10.462 1.00 64.00 86 GLU A O 1
ATOM 684 N N . ALA A 1 87 ? 0.919 -10.268 -12.188 1.00 65.12 87 ALA A N 1
ATOM 685 C CA . ALA A 1 87 ? 0.247 -9.387 -13.123 1.00 65.12 87 ALA A CA 1
ATOM 686 C C . ALA A 1 87 ? -1.090 -9.997 -13.569 1.00 65.12 87 ALA A C 1
ATOM 688 O O . ALA A 1 87 ? -1.132 -10.992 -14.292 1.00 65.12 87 ALA A O 1
ATOM 689 N N . THR A 1 88 ? -2.206 -9.342 -13.236 1.00 70.25 88 THR A N 1
ATOM 690 C CA . THR A 1 88 ? -3.488 -9.628 -13.911 1.00 70.25 88 THR A CA 1
ATOM 691 C C . THR A 1 88 ? -3.338 -9.450 -15.429 1.00 70.25 88 THR A C 1
ATOM 693 O O . THR A 1 88 ? -2.592 -8.569 -15.865 1.00 70.25 88 THR A O 1
ATOM 696 N N . ALA A 1 89 ? -4.090 -10.198 -16.245 1.00 69.12 89 ALA A N 1
ATOM 697 C CA . ALA A 1 89 ? -4.011 -10.113 -17.713 1.00 69.12 89 ALA A CA 1
ATOM 698 C C . ALA A 1 89 ? -4.134 -8.670 -18.252 1.00 69.12 89 ALA A C 1
ATOM 700 O O . ALA A 1 89 ? -3.379 -8.255 -19.129 1.00 69.12 89 ALA A O 1
ATOM 701 N N . ASN A 1 90 ? -5.018 -7.865 -17.655 1.00 68.56 90 ASN A N 1
ATOM 702 C CA . ASN A 1 90 ? -5.206 -6.460 -18.031 1.00 68.56 90 ASN A CA 1
ATOM 703 C C . ASN A 1 90 ? -3.981 -5.588 -17.718 1.00 68.56 90 ASN A C 1
ATOM 705 O O . ASN A 1 90 ? -3.642 -4.691 -18.485 1.00 68.56 90 ASN A O 1
ATOM 709 N N . LEU A 1 91 ? -3.318 -5.840 -16.586 1.00 70.88 91 LEU A N 1
ATOM 710 C CA . LEU A 1 91 ? -2.096 -5.128 -16.211 1.00 70.88 91 LEU A CA 1
ATOM 711 C C . LEU A 1 91 ? -0.946 -5.503 -17.151 1.00 70.88 91 LEU A C 1
ATOM 713 O O . LEU A 1 91 ? -0.240 -4.615 -17.619 1.00 70.88 91 LEU A O 1
ATOM 717 N N . ARG A 1 92 ? -0.819 -6.791 -17.490 1.00 74.69 92 ARG A N 1
ATOM 718 C CA . ARG A 1 92 ? 0.159 -7.279 -18.470 1.00 74.69 92 ARG A CA 1
ATOM 719 C C . ARG A 1 92 ? 0.028 -6.550 -19.810 1.00 74.6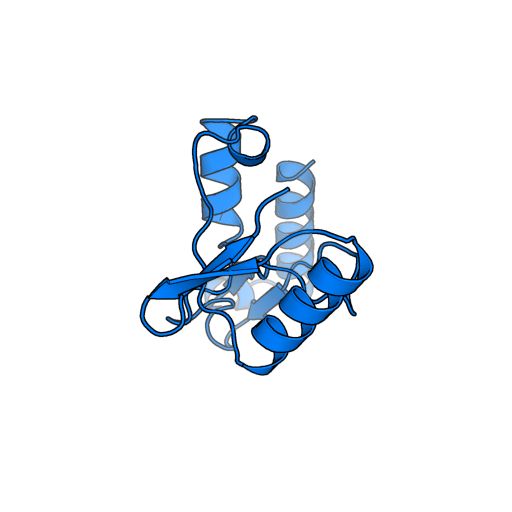9 92 ARG A C 1
ATOM 721 O O . ARG A 1 92 ? 1.014 -6.023 -20.310 1.00 74.69 92 ARG A O 1
ATOM 728 N N . MET A 1 93 ? -1.186 -6.462 -20.354 1.00 74.69 93 MET A N 1
ATOM 729 C CA . MET A 1 93 ? -1.438 -5.754 -21.618 1.00 74.69 93 MET A CA 1
ATOM 730 C C . MET A 1 93 ? -1.085 -4.264 -21.542 1.00 74.69 93 MET A C 1
ATOM 732 O O . MET A 1 93 ? -0.509 -3.715 -22.480 1.00 74.69 93 MET A O 1
ATOM 736 N N . ALA A 1 94 ? -1.409 -3.606 -20.426 1.00 74.81 94 ALA A N 1
ATOM 737 C CA . ALA A 1 94 ? -1.092 -2.194 -20.232 1.00 74.81 94 ALA A CA 1
ATOM 738 C C . ALA A 1 94 ? 0.423 -1.939 -20.171 1.00 74.81 94 ALA A C 1
ATOM 740 O O . ALA A 1 94 ? 0.896 -0.978 -20.771 1.00 74.81 94 ALA A O 1
ATOM 741 N N . LEU A 1 95 ? 1.171 -2.810 -19.486 1.00 74.56 95 LEU A N 1
ATOM 742 C CA . LEU A 1 95 ? 2.629 -2.722 -19.384 1.0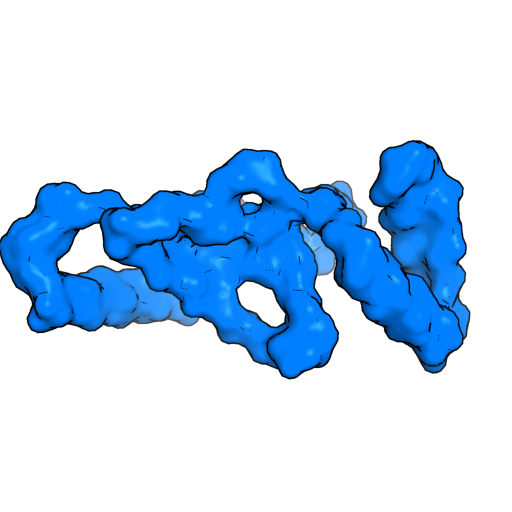0 74.56 95 LEU A CA 1
ATOM 743 C C . LEU A 1 95 ? 3.304 -2.949 -20.737 1.00 74.56 95 LEU A C 1
ATOM 745 O O . LEU A 1 95 ? 4.120 -2.132 -21.143 1.00 74.56 95 LEU A O 1
ATOM 749 N N . LEU A 1 96 ? 2.902 -3.989 -21.475 1.00 78.00 96 LEU A N 1
ATOM 750 C CA . LEU A 1 96 ? 3.436 -4.259 -22.815 1.00 78.00 96 LEU A CA 1
ATOM 751 C C . LEU A 1 96 ? 3.207 -3.081 -23.769 1.00 78.00 96 LEU A C 1
ATOM 753 O O . LEU A 1 96 ? 4.123 -2.669 -24.473 1.00 78.00 96 LEU A O 1
ATOM 757 N N . LYS A 1 97 ? 2.007 -2.488 -23.746 1.00 79.00 97 LYS A N 1
ATOM 758 C CA . LYS A 1 97 ? 1.691 -1.306 -24.558 1.00 79.00 97 LYS A CA 1
ATOM 759 C C . LYS A 1 97 ? 2.504 -0.074 -24.146 1.00 79.00 97 LYS A C 1
ATOM 761 O O . LYS A 1 97 ? 2.841 0.748 -24.994 1.00 79.00 97 LYS A O 1
ATOM 766 N N . ALA A 1 98 ? 2.783 0.086 -22.852 1.00 76.56 98 ALA A N 1
ATOM 767 C CA . ALA A 1 98 ? 3.623 1.174 -22.363 1.00 76.56 98 ALA A CA 1
ATOM 768 C C . ALA A 1 98 ? 5.082 1.007 -22.818 1.00 76.56 98 ALA A C 1
ATOM 770 O O . ALA A 1 98 ? 5.677 1.991 -23.248 1.00 76.56 98 ALA A O 1
ATOM 771 N N . CYS A 1 99 ? 5.617 -0.217 -22.786 1.00 78.19 99 CYS A N 1
ATOM 772 C CA . CYS A 1 99 ? 6.961 -0.532 -23.276 1.00 78.19 99 CYS A CA 1
ATOM 773 C C . CYS A 1 99 ? 7.102 -0.289 -24.782 1.00 78.19 99 CYS A C 1
ATOM 775 O O . CYS A 1 99 ? 8.003 0.432 -25.198 1.00 78.19 99 CYS A O 1
ATOM 777 N N . ASP A 1 100 ? 6.148 -0.776 -25.580 1.00 79.62 100 ASP A N 1
ATOM 778 C CA . ASP A 1 100 ? 6.101 -0.530 -27.027 1.00 79.62 100 ASP A CA 1
ATOM 779 C C . ASP A 1 100 ? 6.118 0.976 -27.349 1.00 79.62 100 ASP A C 1
ATOM 781 O O . ASP A 1 100 ? 6.932 1.453 -28.137 1.00 79.62 100 ASP A O 1
ATOM 785 N N . LYS A 1 101 ? 5.303 1.769 -26.637 1.00 79.81 101 LYS A N 1
ATOM 786 C CA . LYS A 1 101 ? 5.292 3.234 -26.780 1.00 79.81 101 LYS A CA 1
ATOM 787 C C . LYS A 1 101 ? 6.616 3.894 -26.365 1.00 79.81 101 LYS A C 1
ATOM 789 O O . LYS A 1 101 ? 6.961 4.939 -26.912 1.00 79.81 101 LYS A O 1
ATOM 794 N N . ALA A 1 102 ? 7.313 3.334 -25.381 1.00 77.25 102 ALA A N 1
ATOM 795 C CA . ALA A 1 102 ? 8.595 3.839 -24.895 1.00 77.25 102 ALA A CA 1
ATOM 796 C C . ALA A 1 102 ? 9.794 3.350 -25.730 1.00 77.25 102 ALA A C 1
ATOM 798 O O . ALA A 1 102 ? 10.914 3.781 -25.469 1.00 77.25 102 ALA A O 1
ATOM 799 N N . GLY A 1 103 ? 9.577 2.475 -26.720 1.00 77.94 103 GLY A N 1
ATOM 800 C CA . GLY A 1 103 ? 10.651 1.843 -27.487 1.00 77.94 103 GLY A CA 1
ATOM 801 C C . GLY A 1 103 ? 11.463 0.827 -26.679 1.00 77.94 103 GLY A C 1
ATOM 802 O O . GLY A 1 103 ? 12.561 0.464 -27.094 1.00 77.94 103 GLY A O 1
ATOM 803 N N . THR A 1 104 ? 10.944 0.378 -25.533 1.00 77.19 104 THR A N 1
ATOM 804 C CA . THR A 1 104 ? 11.612 -0.575 -24.645 1.00 77.19 104 THR A CA 1
ATOM 805 C C . THR A 1 104 ? 11.145 -2.002 -24.908 1.00 77.19 104 THR A C 1
ATOM 807 O O . THR A 1 104 ? 9.971 -2.271 -25.178 1.00 77.19 104 THR A O 1
ATOM 810 N N . GLY A 1 105 ? 12.086 -2.944 -24.858 1.00 74.50 105 GLY A N 1
ATOM 811 C CA . GLY A 1 105 ? 11.818 -4.351 -25.139 1.00 74.50 105 GLY A CA 1
ATOM 812 C C . GLY A 1 105 ? 11.171 -5.059 -23.950 1.00 74.50 105 GLY A C 1
ATOM 813 O O . GLY A 1 105 ? 11.647 -4.962 -22.822 1.00 74.50 105 GLY A O 1
ATOM 814 N N . ALA A 1 106 ? 10.120 -5.838 -24.200 1.00 75.50 106 ALA A N 1
ATOM 815 C CA . ALA A 1 106 ? 9.587 -6.792 -23.232 1.00 75.50 106 ALA A CA 1
ATOM 816 C C . ALA A 1 106 ? 9.856 -8.221 -23.716 1.00 75.50 106 ALA A C 1
ATOM 818 O O . ALA A 1 106 ? 9.552 -8.558 -24.862 1.00 75.50 106 ALA A O 1
ATOM 819 N N . ARG A 1 107 ? 10.408 -9.075 -22.848 1.00 75.94 107 ARG A N 1
ATOM 820 C CA . ARG A 1 107 ? 10.708 -10.480 -23.164 1.00 75.94 107 ARG A CA 1
ATOM 821 C C . ARG A 1 107 ? 9.969 -11.420 -22.223 1.00 75.94 107 ARG A C 1
ATOM 823 O O . ARG A 1 107 ? 10.018 -11.258 -21.006 1.00 75.94 107 ARG A O 1
ATOM 830 N N . GLU A 1 108 ? 9.333 -12.445 -22.782 1.00 72.75 108 GLU A N 1
ATOM 831 C CA . GLU A 1 108 ? 8.796 -13.557 -21.993 1.00 72.75 108 GLU A CA 1
ATOM 832 C C . GLU A 1 108 ? 9.931 -14.455 -21.490 1.00 72.75 108 GLU A C 1
ATOM 834 O O . GLU A 1 108 ? 10.802 -14.870 -22.256 1.00 72.75 108 GLU A O 1
ATOM 839 N N . VAL A 1 109 ? 9.929 -14.748 -20.188 1.00 75.81 109 VAL A N 1
ATOM 840 C CA . VAL A 1 109 ? 10.963 -15.574 -19.530 1.00 75.81 109 VAL A CA 1
ATOM 841 C C . VAL A 1 109 ? 10.403 -16.831 -18.868 1.00 75.81 109 VAL A C 1
ATOM 843 O O . VAL A 1 109 ? 11.125 -17.550 -18.185 1.00 75.81 109 VAL A O 1
ATOM 846 N N . GLY A 1 110 ? 9.116 -17.108 -19.061 1.00 62.53 110 GLY A N 1
ATOM 847 C CA . GLY A 1 110 ? 8.452 -18.287 -18.522 1.00 62.53 110 GLY A CA 1
ATOM 848 C C . GLY A 1 110 ? 6.930 -18.167 -18.574 1.00 62.53 110 GLY A C 1
ATOM 84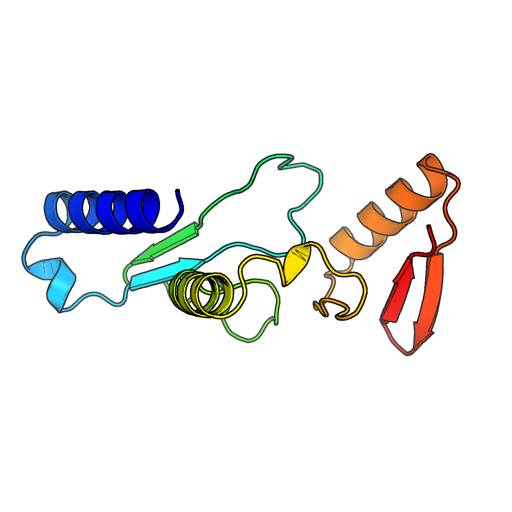9 O O . GLY A 1 110 ? 6.402 -17.143 -19.023 1.00 62.53 110 GLY A O 1
ATOM 850 N N . PRO A 1 111 ? 6.203 -19.191 -18.098 1.00 55.78 111 PRO A N 1
ATOM 851 C CA . PRO A 1 111 ? 4.748 -19.176 -18.071 1.00 55.78 111 PRO A CA 1
ATOM 852 C C . PRO A 1 111 ? 4.247 -17.997 -17.228 1.00 55.78 111 PRO A C 1
ATOM 854 O O . PRO A 1 111 ? 4.366 -18.010 -16.008 1.00 55.78 111 PRO A O 1
ATOM 857 N N . LYS A 1 112 ? 3.664 -16.988 -17.890 1.00 62.09 112 LYS A N 1
ATOM 858 C CA . LYS A 1 112 ? 3.138 -15.746 -17.284 1.00 62.09 112 LYS A CA 1
ATOM 859 C C . LYS A 1 112 ? 4.192 -14.773 -16.724 1.00 62.09 112 LYS A C 1
ATOM 861 O O . LYS A 1 112 ? 3.809 -13.835 -16.028 1.00 62.09 112 LYS A O 1
ATOM 866 N N . SER A 1 113 ? 5.468 -14.923 -17.079 1.00 62.88 113 SER A N 1
ATOM 867 C CA . SER A 1 113 ? 6.548 -14.045 -16.603 1.00 62.88 113 SER A CA 1
ATOM 868 C C . SER A 1 113 ? 7.116 -13.182 -17.728 1.00 62.88 113 SER A C 1
ATOM 870 O O . SER A 1 113 ? 7.481 -13.691 -18.789 1.00 62.88 113 SER A O 1
ATOM 872 N N . LEU A 1 114 ? 7.226 -11.877 -17.477 1.00 68.38 114 LEU A N 1
ATOM 873 C CA . LEU A 1 114 ? 7.810 -10.892 -18.386 1.00 68.38 114 LEU A CA 1
ATOM 874 C C . LEU A 1 114 ? 8.966 -10.173 -17.698 1.00 68.38 114 LEU A C 1
ATOM 876 O O . LEU A 1 114 ? 8.833 -9.759 -16.548 1.00 68.38 114 LEU A O 1
ATOM 880 N N . VAL A 1 115 ? 10.061 -9.981 -18.427 1.00 71.62 115 VAL A N 1
ATOM 881 C CA . VAL A 1 115 ? 11.125 -9.042 -18.061 1.00 71.62 115 VAL A CA 1
ATOM 882 C C . VAL A 1 115 ? 11.000 -7.829 -18.969 1.00 71.62 115 VAL A C 1
ATOM 884 O O . VAL A 1 115 ? 10.913 -7.972 -20.191 1.00 71.62 115 VAL A O 1
ATOM 887 N N . LEU A 1 116 ? 10.963 -6.648 -18.360 1.00 70.75 116 LEU A N 1
ATOM 888 C CA . LEU A 1 116 ? 11.010 -5.372 -19.063 1.00 70.75 116 LEU A CA 1
ATOM 889 C C . LEU A 1 116 ? 12.476 -4.938 -19.096 1.00 70.75 116 LEU A C 1
ATOM 891 O O . LEU A 1 116 ? 13.101 -4.830 -18.042 1.00 70.75 116 LEU A O 1
ATOM 895 N N . SER A 1 117 ? 13.036 -4.768 -20.289 1.00 65.00 117 SER A N 1
ATOM 896 C CA . SER A 1 117 ? 14.394 -4.258 -20.468 1.00 65.00 117 SER A CA 1
ATOM 897 C C . SER A 1 117 ? 14.331 -2.741 -20.667 1.00 65.00 117 SER A C 1
ATOM 899 O O . SER A 1 117 ? 13.469 -2.300 -21.432 1.00 65.00 117 SER A O 1
ATOM 901 N N . PRO A 1 118 ? 15.170 -1.956 -19.968 1.00 54.97 118 PRO A N 1
ATOM 902 C CA . PRO A 1 118 ? 15.270 -0.517 -20.195 1.00 54.97 118 PRO A CA 1
ATOM 903 C C . PRO A 1 118 ? 15.720 -0.183 -21.622 1.00 54.97 118 PRO A C 1
ATOM 905 O O . PRO A 1 118 ? 16.308 -1.063 -22.295 1.00 54.97 118 PRO A O 1
#

Organism: Symbiodinium pilosum (NCBI:txid2952)

Secondary structure (DSSP, 8-state):
-HHHHHHHHHHHHHHHHGGGGGGS-EEEEE-SSPPTT--S--EEEEESS--SSSSSS--EEHHHHHHHHHH-TTTTT-TTSPPP----HHHHHHHHHHHHHHT--EEEEETTEEEE--

pLDDT: mean 78.0, std 10.51, range [52.75, 93.88]

Foldseek 3Di:
DLVVVVVVVVVVCCVVQPPNQVVKDKAKWWFPPDAPVPVDTDIDIDTNPDYPDPPQQGTDTSVNVVVCCVVPVCVPVDPPDDRDGQDDPVSVVRVVVVCVVVVWDWDDDDDRDIDTGD

Sequence (118 aa):
MLDALIAGIKTYLDRMFGEALAAAHVSAGFHYPVRPQYSTLHLQIRVNAGDVCPGEGRGVDLFRLQNRLKSDPECFQRDDETLFYEATANLRMALLKACDKAGTGAREVGPKSLVLSP